Protein AF-A0A6N7AEM0-F1 (afdb_monomer_lite)

pLDDT: mean 88.76, std 17.43, range [37.72, 98.88]

Secondary structure (DSSP, 8-state):
-----------------PPPP-HHHHHHHHHHHHHHHHHHHHHHHHS-GGG-HHHHHHHHHHHHHHHTS---GGGHHHHHHHHHHHHHHHHHHHHHHTT--HHHHHHHHHHHHHHHHHHHHHHHHT-TT-

Foldseek 3Di:
DDDDDDDDPPPPPPVPPPPQAPLVVVCVQCVVLVVQLVVLLVVLVVDPLVPNVVSLVSLVVSLVSLVPDPHDPLLVQLSVLQSQLSVLSSQLSVCVNVVHDVVSSVVSNVRSVVSNVSSVVSSVVSCPPD

Sequence (130 aa):
MKKTLLLALAVLLLGACTPKCDVDAYKASVAPILTEWSDAFALATQTPRISLAPQVEALQDIKREAETLDIPQCAVESHSHLIASMDHSINAMMAFLANKPDAEVNASLQRAQRELNLYADAVEALYPDE

Structure (mmCIF, N/CA/C/O backbone):
data_AF-A0A6N7AEM0-F1
#
_entry.id   AF-A0A6N7AEM0-F1
#
loop_
_atom_site.group_PDB
_atom_site.id
_atom_site.type_symbol
_atom_site.label_atom_id
_atom_site.label_alt_id
_atom_site.label_comp_id
_atom_site.label_asym_id
_atom_site.label_entity_id
_atom_site.label_seq_id
_atom_site.pdbx_PDB_ins_code
_atom_site.Cartn_x
_atom_site.Cartn_y
_atom_site.Cartn_z
_atom_site.occupancy
_atom_site.B_iso_or_equiv
_atom_site.auth_seq_id
_atom_site.auth_comp_id
_atom_site.auth_asym_id
_atom_site.auth_atom_id
_atom_site.pdbx_PDB_model_num
ATOM 1 N N . MET A 1 1 ? 60.654 30.761 -28.195 1.00 37.72 1 MET A N 1
ATOM 2 C CA . MET A 1 1 ? 59.778 31.352 -29.233 1.00 37.72 1 MET A CA 1
ATOM 3 C C . MET A 1 1 ? 58.587 30.430 -29.454 1.00 37.72 1 MET A C 1
ATOM 5 O O . MET A 1 1 ? 58.774 29.226 -29.554 1.00 37.72 1 MET A O 1
ATOM 9 N N . LYS A 1 2 ? 57.384 31.011 -29.397 1.00 42.22 2 LYS A N 1
ATOM 10 C CA . LYS A 1 2 ? 56.057 30.379 -29.303 1.00 42.22 2 LYS A CA 1
ATOM 11 C C . LYS A 1 2 ? 55.785 29.322 -30.385 1.00 42.22 2 LYS A C 1
ATOM 13 O O . LYS A 1 2 ? 55.914 29.616 -31.567 1.00 42.22 2 LYS A O 1
ATOM 18 N N . LYS A 1 3 ? 55.291 28.153 -29.968 1.00 44.12 3 LYS A N 1
ATOM 19 C CA . LYS A 1 3 ? 54.467 27.262 -30.797 1.00 44.12 3 LYS A CA 1
ATOM 20 C C . LYS A 1 3 ? 53.105 27.118 -30.122 1.00 44.12 3 LYS A C 1
ATOM 22 O O . LYS A 1 3 ? 52.928 26.314 -29.218 1.00 44.12 3 LYS A O 1
ATOM 27 N N . THR A 1 4 ? 52.171 27.968 -30.521 1.00 54.34 4 THR A N 1
ATOM 28 C CA . THR A 1 4 ? 50.732 27.748 -30.354 1.00 54.34 4 THR A CA 1
ATOM 29 C C . THR A 1 4 ? 50.282 26.755 -31.413 1.00 54.34 4 THR A C 1
ATOM 31 O O . THR A 1 4 ? 50.450 27.074 -32.588 1.00 54.34 4 THR A O 1
ATOM 34 N N . LEU A 1 5 ? 49.675 25.625 -31.033 1.00 46.59 5 LEU A N 1
ATOM 35 C CA . LEU A 1 5 ? 48.591 25.048 -31.830 1.00 46.59 5 LEU A CA 1
ATOM 36 C C . LEU A 1 5 ? 47.764 23.996 -31.061 1.00 46.59 5 LEU A C 1
ATOM 38 O O . LEU A 1 5 ? 48.272 22.947 -30.688 1.00 46.59 5 LEU A O 1
ATOM 42 N N . LEU A 1 6 ? 46.478 24.337 -30.927 1.00 45.72 6 LEU A N 1
ATOM 43 C CA . LEU A 1 6 ? 45.267 23.507 -30.865 1.00 45.72 6 LEU A CA 1
ATOM 44 C C . LEU A 1 6 ? 44.995 22.609 -29.642 1.00 45.72 6 LEU A C 1
ATOM 46 O O . LEU A 1 6 ? 45.428 21.467 -29.537 1.00 45.72 6 LEU A O 1
ATOM 50 N N . LEU A 1 7 ? 44.109 23.157 -28.797 1.00 49.28 7 LEU A N 1
ATOM 51 C CA . LEU A 1 7 ? 43.003 22.468 -28.127 1.00 49.28 7 LEU A CA 1
ATOM 52 C C . LEU A 1 7 ? 42.452 21.301 -28.970 1.00 49.28 7 LEU A C 1
ATOM 54 O O . LEU A 1 7 ? 41.939 21.521 -30.066 1.00 49.28 7 LEU A O 1
ATOM 58 N N . ALA A 1 8 ? 42.432 20.105 -28.391 1.00 47.25 8 ALA A N 1
ATOM 59 C CA . ALA A 1 8 ? 41.465 19.066 -28.729 1.00 47.25 8 ALA A CA 1
ATOM 60 C C . ALA A 1 8 ? 40.729 18.696 -27.437 1.00 47.25 8 ALA A C 1
ATOM 62 O O . ALA A 1 8 ? 41.075 17.746 -26.740 1.00 47.25 8 ALA A O 1
ATOM 63 N N . LEU A 1 9 ? 39.740 19.521 -27.085 1.00 49.41 9 LEU A N 1
ATOM 64 C CA . LEU A 1 9 ? 38.733 19.184 -26.088 1.00 49.41 9 LEU A CA 1
ATOM 65 C C . LEU A 1 9 ? 37.806 18.151 -26.742 1.00 49.41 9 LEU A C 1
ATOM 67 O O . LEU A 1 9 ? 36.793 18.501 -27.342 1.00 49.41 9 LEU A O 1
ATOM 71 N N . ALA A 1 10 ? 38.198 16.878 -26.704 1.00 50.34 10 ALA A N 1
ATOM 72 C CA . ALA A 1 10 ? 37.306 15.781 -27.041 1.00 50.34 10 ALA A CA 1
ATOM 73 C C . ALA A 1 10 ? 36.275 15.671 -25.911 1.00 50.34 10 ALA A C 1
ATOM 75 O O . ALA A 1 10 ? 36.454 14.921 -24.953 1.00 50.34 10 ALA A O 1
ATOM 76 N N . VAL A 1 11 ? 35.215 16.479 -25.994 1.00 52.25 11 VAL A N 1
ATOM 77 C CA . VAL A 1 11 ? 33.987 16.241 -25.237 1.00 52.25 11 VAL A CA 1
ATOM 78 C C . VAL A 1 11 ? 33.415 14.948 -25.801 1.00 52.25 11 VAL A C 1
ATOM 80 O O . VAL A 1 11 ? 32.719 14.939 -26.814 1.00 52.25 11 VAL A O 1
ATOM 83 N N . LEU A 1 12 ? 33.794 13.834 -25.176 1.00 50.66 12 LEU A N 1
ATOM 84 C CA . LEU A 1 12 ? 33.091 12.570 -25.287 1.00 50.66 12 LEU A CA 1
ATOM 85 C C . LEU A 1 12 ? 31.672 12.831 -24.780 1.00 50.66 12 LEU A C 1
ATOM 87 O O . LEU A 1 12 ? 31.393 12.733 -23.588 1.00 50.66 12 LEU A O 1
ATOM 91 N N . LEU A 1 13 ? 30.782 13.185 -25.707 1.00 52.25 13 LEU A N 1
ATOM 92 C CA . LEU A 1 13 ? 29.354 12.938 -25.590 1.00 52.25 13 LEU A CA 1
ATOM 93 C C . LEU A 1 13 ? 29.186 11.416 -25.542 1.00 52.25 13 LEU A C 1
ATOM 95 O O . LEU A 1 13 ? 28.775 10.781 -26.511 1.00 52.25 13 LEU A O 1
ATOM 99 N N . LEU A 1 14 ? 29.547 10.816 -24.408 1.00 53.19 14 LEU A N 1
ATOM 100 C CA . LEU A 1 14 ? 28.938 9.578 -23.965 1.00 53.19 14 LEU A CA 1
ATOM 101 C C . LEU A 1 14 ? 27.487 9.961 -23.694 1.00 53.19 14 LEU A C 1
ATOM 103 O O . LEU A 1 14 ? 27.119 10.301 -22.573 1.00 53.19 14 LEU A O 1
ATOM 107 N N . GLY A 1 15 ? 26.682 9.994 -24.760 1.00 55.88 15 GLY A N 1
ATOM 108 C CA . GLY A 1 15 ? 25.253 9.806 -24.627 1.00 55.88 15 GLY A CA 1
ATOM 109 C C . GLY A 1 15 ? 25.120 8.505 -23.865 1.00 55.88 15 GLY A C 1
ATOM 110 O O . GLY A 1 15 ? 25.404 7.440 -24.414 1.00 55.88 15 GLY A O 1
ATOM 111 N N . ALA A 1 16 ? 24.849 8.613 -22.566 1.00 52.94 16 ALA A N 1
ATOM 112 C CA . ALA A 1 16 ? 24.563 7.467 -21.742 1.00 52.94 16 ALA A CA 1
ATOM 113 C C . ALA A 1 16 ? 23.384 6.786 -22.429 1.00 52.94 16 ALA A C 1
ATOM 115 O O . ALA A 1 16 ? 22.270 7.301 -22.418 1.00 52.94 16 ALA A O 1
ATOM 116 N N . CYS A 1 17 ? 23.653 5.674 -23.110 1.00 52.09 17 CYS A N 1
ATOM 117 C CA . CYS A 1 17 ? 22.617 4.720 -23.440 1.00 52.09 17 CYS A CA 1
ATOM 118 C C . CYS A 1 17 ? 22.175 4.180 -22.085 1.00 52.09 17 CYS A C 1
ATOM 120 O O . CYS A 1 17 ? 22.738 3.203 -21.593 1.00 52.09 17 CYS A O 1
ATOM 122 N N . THR A 1 18 ? 21.260 4.881 -21.418 1.00 59.72 18 THR A N 1
ATOM 123 C CA . THR A 1 18 ? 20.522 4.293 -20.313 1.00 59.72 18 THR A CA 1
ATOM 124 C C . THR A 1 18 ? 19.845 3.063 -20.907 1.00 59.72 18 THR A C 1
ATOM 126 O O . THR A 1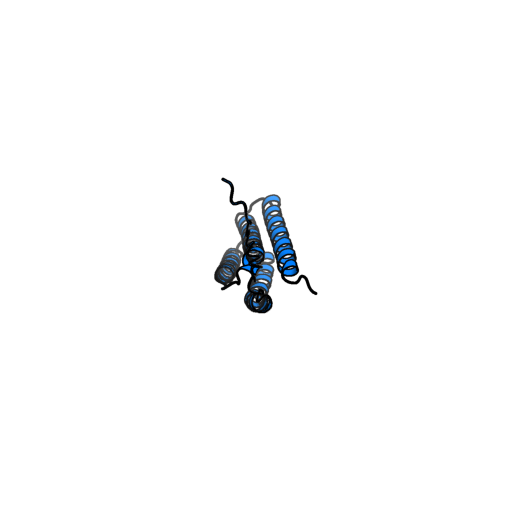 18 ? 19.149 3.199 -21.919 1.00 59.72 18 THR A O 1
ATOM 129 N N . PRO A 1 19 ? 20.107 1.852 -20.383 1.00 62.62 19 PRO A N 1
ATOM 130 C CA . PRO A 1 19 ? 19.397 0.672 -20.845 1.00 62.62 19 PRO A CA 1
ATOM 131 C C . PRO A 1 19 ? 17.899 0.974 -20.785 1.00 62.62 19 PRO A C 1
ATOM 133 O O . PRO A 1 19 ? 17.410 1.482 -19.773 1.00 62.62 19 PRO A O 1
ATOM 136 N N . LYS A 1 20 ? 17.202 0.749 -21.907 1.00 70.00 20 LYS A N 1
ATOM 137 C CA . LYS A 1 20 ? 15.755 0.956 -21.995 1.00 70.00 20 LYS A CA 1
ATOM 138 C C . LYS A 1 20 ? 15.126 0.158 -20.857 1.00 70.00 20 LYS A C 1
ATOM 140 O O . LYS A 1 20 ? 15.418 -1.026 -20.706 1.00 70.00 20 LYS A O 1
ATOM 145 N N . CYS A 1 21 ? 14.333 0.838 -20.038 1.00 77.62 21 CYS A N 1
ATOM 146 C CA . CYS A 1 21 ? 13.617 0.206 -18.947 1.00 77.62 21 CYS A CA 1
ATOM 147 C C . CYS A 1 21 ? 12.741 -0.917 -19.508 1.00 77.62 21 CYS A C 1
ATOM 149 O O . CYS A 1 21 ? 11.968 -0.670 -20.435 1.00 77.62 21 CYS A O 1
ATOM 151 N N . ASP A 1 22 ? 12.852 -2.127 -18.963 1.00 86.94 22 ASP A N 1
ATOM 152 C CA . ASP A 1 22 ? 11.873 -3.182 -19.228 1.00 86.94 22 ASP A CA 1
ATOM 153 C C . ASP A 1 22 ? 10.662 -2.968 -18.308 1.00 86.94 22 ASP A C 1
ATOM 155 O O . ASP A 1 22 ? 10.484 -3.629 -17.282 1.00 86.94 22 ASP A O 1
ATOM 159 N N . VAL A 1 23 ? 9.886 -1.928 -18.625 1.00 86.00 23 VAL A N 1
ATOM 160 C CA . VAL A 1 23 ? 8.728 -1.515 -17.820 1.00 86.00 23 VAL A CA 1
ATOM 161 C C . VAL A 1 23 ? 7.633 -2.580 -17.861 1.00 86.00 23 VAL A C 1
ATOM 163 O O . VAL A 1 23 ? 6.923 -2.782 -16.877 1.00 86.00 23 VAL A O 1
ATOM 166 N N . ASP A 1 24 ? 7.521 -3.299 -18.977 1.00 88.94 24 ASP A N 1
ATOM 167 C CA . ASP A 1 24 ? 6.528 -4.353 -19.147 1.00 88.94 24 ASP A CA 1
ATOM 168 C C . ASP A 1 24 ? 6.836 -5.545 -18.239 1.00 88.94 24 ASP A C 1
ATOM 170 O O . ASP A 1 24 ? 5.926 -6.045 -17.574 1.00 88.94 24 ASP A O 1
ATOM 174 N N . ALA A 1 25 ? 8.109 -5.944 -18.119 1.00 89.75 25 ALA A N 1
ATOM 175 C CA . ALA A 1 25 ? 8.516 -6.953 -17.144 1.00 89.75 25 ALA A CA 1
ATOM 176 C C . ALA A 1 25 ? 8.249 -6.504 -15.699 1.00 89.75 25 ALA A C 1
ATOM 178 O O . ALA A 1 25 ? 7.735 -7.292 -14.904 1.00 89.75 25 ALA A O 1
ATOM 179 N N . TYR A 1 26 ? 8.529 -5.238 -15.364 1.00 92.00 26 TYR A N 1
ATOM 180 C CA . TYR A 1 26 ? 8.220 -4.685 -14.041 1.00 92.00 26 TYR A CA 1
ATOM 181 C C . TYR A 1 26 ? 6.714 -4.708 -13.731 1.00 92.00 26 TYR A C 1
ATOM 183 O O . TYR A 1 26 ? 6.296 -5.141 -12.659 1.00 92.00 26 TYR A O 1
ATOM 191 N N . LYS A 1 27 ? 5.862 -4.294 -14.673 1.00 92.00 27 LYS A N 1
ATOM 192 C CA . LYS A 1 27 ? 4.404 -4.353 -14.482 1.00 92.00 27 LYS A CA 1
ATOM 193 C C . LYS A 1 27 ? 3.916 -5.785 -14.360 1.00 92.00 27 LYS A C 1
ATOM 195 O O . LYS A 1 27 ? 3.062 -6.056 -13.523 1.00 92.00 27 LYS A O 1
ATOM 200 N N . ALA A 1 28 ? 4.452 -6.693 -15.171 1.00 94.06 28 ALA A N 1
ATOM 201 C CA . ALA A 1 28 ? 4.095 -8.102 -15.111 1.00 94.06 28 ALA A CA 1
ATOM 202 C C . ALA A 1 28 ? 4.462 -8.733 -13.758 1.00 94.06 28 ALA A C 1
ATOM 204 O O . ALA A 1 28 ? 3.701 -9.568 -13.272 1.00 94.06 28 ALA A O 1
ATOM 205 N N . SER A 1 29 ? 5.574 -8.324 -13.133 1.00 94.81 29 SER A N 1
ATOM 206 C CA . SER A 1 29 ? 5.964 -8.821 -11.809 1.00 94.81 29 SER A CA 1
ATOM 207 C C . SER A 1 29 ? 5.146 -8.203 -10.670 1.00 94.81 29 SER A C 1
ATOM 209 O O . SER A 1 29 ? 4.782 -8.909 -9.734 1.00 94.81 29 SER A O 1
ATOM 211 N N . VAL A 1 30 ? 4.792 -6.918 -10.760 1.00 96.56 30 VAL A N 1
ATOM 212 C CA . VAL A 1 30 ? 4.045 -6.203 -9.708 1.00 96.56 30 VAL A CA 1
ATOM 213 C C . VAL A 1 30 ? 2.529 -6.435 -9.769 1.00 96.56 30 VAL A C 1
ATOM 215 O O . VAL A 1 30 ? 1.870 -6.465 -8.732 1.00 96.56 30 VAL A O 1
ATOM 218 N N . ALA A 1 31 ? 1.944 -6.615 -10.956 1.00 97.06 31 ALA A N 1
ATOM 219 C CA . ALA A 1 31 ? 0.499 -6.792 -11.138 1.00 97.06 31 ALA A CA 1
ATOM 220 C C . ALA A 1 31 ? -0.157 -7.894 -10.273 1.00 97.06 31 ALA A C 1
ATOM 222 O O . ALA A 1 31 ? -1.212 -7.617 -9.688 1.00 97.06 31 ALA A O 1
ATOM 223 N N . PRO A 1 32 ? 0.398 -9.120 -10.155 1.00 98.06 32 PRO A N 1
ATOM 224 C CA . PRO A 1 32 ? -0.189 -10.138 -9.283 1.00 98.06 32 PRO A CA 1
ATOM 225 C C . PRO A 1 32 ? -0.188 -9.698 -7.814 1.00 98.06 32 PRO A C 1
ATOM 227 O O . PRO A 1 32 ? -1.218 -9.815 -7.154 1.00 98.06 32 PRO A O 1
ATOM 230 N N . ILE A 1 33 ? 0.906 -9.091 -7.341 1.00 98.31 33 ILE A N 1
ATOM 231 C CA . ILE A 1 33 ? 1.024 -8.576 -5.970 1.00 98.31 33 ILE A CA 1
ATOM 232 C C . ILE A 1 33 ? -0.010 -7.480 -5.706 1.00 98.31 33 ILE A C 1
ATOM 234 O O . ILE A 1 33 ? -0.654 -7.483 -4.663 1.00 98.31 33 ILE A O 1
ATOM 238 N N . LEU A 1 34 ? -0.218 -6.553 -6.646 1.00 98.19 34 LEU A N 1
ATOM 239 C CA . LEU A 1 34 ? -1.232 -5.502 -6.499 1.00 98.19 34 LEU A CA 1
ATOM 240 C C . LEU A 1 34 ? -2.655 -6.058 -6.431 1.00 98.19 34 LEU A C 1
ATOM 242 O O . LEU A 1 34 ? -3.492 -5.512 -5.711 1.00 98.19 34 LEU A O 1
ATOM 246 N N . THR A 1 35 ? -2.925 -7.130 -7.175 1.00 98.56 35 THR A N 1
ATOM 247 C CA . THR A 1 35 ? -4.223 -7.813 -7.142 1.00 98.56 35 THR A CA 1
ATOM 248 C C . THR A 1 35 ? -4.449 -8.432 -5.766 1.00 98.56 35 THR A C 1
ATOM 250 O O . THR A 1 35 ? -5.449 -8.134 -5.115 1.00 98.56 35 THR A O 1
ATOM 253 N N . GLU A 1 36 ? -3.482 -9.213 -5.283 1.00 98.62 36 GLU A N 1
ATOM 254 C CA . GLU A 1 36 ? -3.552 -9.846 -3.965 1.00 98.62 36 GLU A CA 1
ATOM 255 C C . GLU A 1 36 ? -3.634 -8.813 -2.835 1.00 98.62 36 GLU A C 1
ATOM 257 O O . GLU A 1 36 ? -4.467 -8.923 -1.934 1.00 98.62 36 GLU A O 1
ATOM 262 N N . TRP A 1 37 ? -2.827 -7.755 -2.920 1.00 98.75 37 TRP A N 1
ATOM 263 C CA . TRP A 1 37 ? -2.857 -6.634 -1.992 1.00 98.75 37 TRP A CA 1
ATOM 264 C C . TRP A 1 37 ? -4.234 -5.972 -1.933 1.00 98.75 37 TRP A C 1
ATOM 266 O O . TRP A 1 37 ? -4.752 -5.726 -0.843 1.00 98.75 37 TRP A O 1
ATOM 276 N N . SER A 1 38 ? -4.835 -5.679 -3.090 1.00 98.62 38 SER A N 1
ATOM 277 C CA . SER A 1 38 ? -6.157 -5.054 -3.172 1.00 98.62 38 SER A CA 1
ATOM 278 C C . SER A 1 38 ? -7.223 -5.916 -2.494 1.00 98.62 38 SER A C 1
ATOM 280 O O . SER A 1 38 ? -8.010 -5.404 -1.693 1.00 98.62 38 SER A O 1
ATOM 282 N N . ASP A 1 39 ? -7.224 -7.221 -2.764 1.00 98.69 39 ASP A N 1
ATOM 283 C CA . ASP A 1 39 ? -8.176 -8.165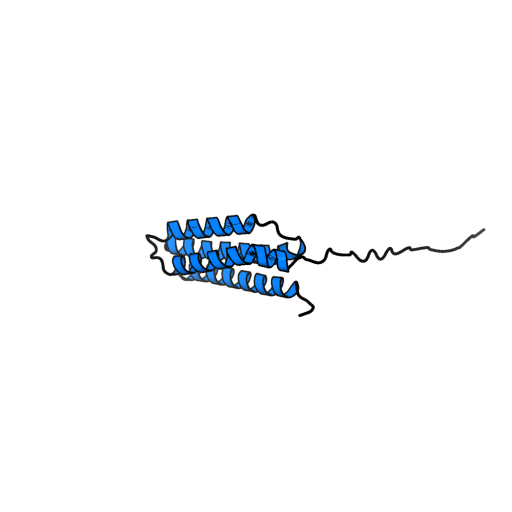 -2.175 1.00 98.69 39 ASP A CA 1
ATOM 284 C C . ASP A 1 39 ? -7.988 -8.284 -0.654 1.00 98.69 39 ASP A C 1
ATOM 286 O O . ASP A 1 39 ? -8.951 -8.166 0.115 1.00 98.69 39 ASP A O 1
ATOM 290 N N . ALA A 1 40 ? -6.741 -8.437 -0.198 1.00 98.75 40 ALA A N 1
ATOM 291 C CA . ALA A 1 40 ? -6.405 -8.503 1.222 1.00 98.75 40 ALA A CA 1
ATOM 292 C C . ALA A 1 40 ? -6.763 -7.200 1.958 1.00 98.75 40 ALA A C 1
ATOM 294 O O . ALA A 1 40 ? -7.314 -7.230 3.062 1.00 98.75 40 ALA A O 1
ATOM 295 N N . PHE A 1 41 ? -6.511 -6.041 1.346 1.00 98.62 41 PHE A N 1
ATOM 296 C CA . PHE A 1 41 ? -6.832 -4.744 1.937 1.00 98.62 41 PHE A CA 1
ATOM 297 C C . PHE A 1 41 ? -8.347 -4.507 2.003 1.00 98.62 41 PHE A C 1
ATOM 299 O O . PHE A 1 41 ? -8.864 -4.018 3.015 1.00 98.62 41 PHE A O 1
ATOM 306 N N . ALA A 1 42 ? -9.092 -4.914 0.973 1.00 98.50 42 ALA A N 1
ATOM 307 C CA . ALA A 1 42 ? -10.551 -4.881 0.987 1.00 98.50 42 ALA A CA 1
ATOM 308 C C . ALA A 1 42 ? -11.132 -5.757 2.110 1.00 98.50 42 ALA A C 1
ATOM 310 O O . ALA A 1 42 ? -12.079 -5.344 2.785 1.00 98.50 42 ALA A O 1
ATOM 311 N N . LEU A 1 43 ? -10.546 -6.931 2.360 1.00 98.31 43 LEU A N 1
ATOM 312 C CA . LEU A 1 43 ? -10.943 -7.790 3.473 1.00 98.31 43 LEU A CA 1
ATOM 313 C C . LEU A 1 43 ? -10.593 -7.162 4.831 1.00 98.31 43 LEU A C 1
ATOM 315 O O . LEU A 1 43 ? -11.437 -7.122 5.732 1.00 98.31 43 LEU A O 1
ATOM 319 N N . ALA A 1 44 ? -9.381 -6.622 4.979 1.00 98.06 44 ALA A N 1
ATOM 320 C CA . ALA A 1 44 ? -8.933 -5.962 6.204 1.00 98.06 44 ALA A CA 1
ATOM 321 C C . ALA A 1 44 ? -9.854 -4.793 6.594 1.00 98.06 44 ALA A C 1
ATOM 323 O O . ALA A 1 44 ? -10.292 -4.705 7.740 1.00 98.06 44 ALA A O 1
ATOM 324 N N . THR A 1 45 ? -10.225 -3.940 5.636 1.00 97.38 45 THR A N 1
ATOM 325 C CA . THR A 1 45 ? -11.099 -2.775 5.881 1.00 97.38 45 THR A CA 1
ATOM 326 C C . THR A 1 45 ? -12.535 -3.141 6.275 1.00 97.38 45 THR A C 1
ATOM 328 O O . THR A 1 45 ? -13.218 -2.336 6.907 1.00 97.38 45 THR A O 1
ATOM 331 N N . GLN A 1 46 ? -12.988 -4.358 5.964 1.00 97.75 46 GLN A N 1
ATOM 332 C CA . GLN A 1 46 ? -14.300 -4.886 6.362 1.00 97.75 46 GLN A CA 1
ATOM 333 C C . GLN A 1 46 ? -14.244 -5.734 7.643 1.00 97.75 46 GLN A C 1
ATOM 335 O O . GLN A 1 46 ? -15.281 -6.123 8.185 1.00 97.75 46 GLN A O 1
ATOM 340 N N . THR A 1 47 ? -13.044 -6.030 8.146 1.00 97.81 47 THR A N 1
ATOM 341 C CA . THR A 1 47 ? -12.850 -6.926 9.285 1.00 97.81 47 THR A CA 1
ATOM 342 C C . THR A 1 47 ? -13.019 -6.178 10.614 1.00 97.81 47 THR A C 1
ATOM 344 O O . THR A 1 47 ? -12.369 -5.155 10.844 1.00 97.81 47 THR A O 1
ATOM 347 N N . PRO A 1 48 ? -13.842 -6.683 11.556 1.00 97.31 48 PRO A N 1
ATOM 348 C CA . PRO A 1 48 ? -13.948 -6.099 12.888 1.00 97.31 48 PRO A CA 1
ATOM 349 C C . PRO A 1 48 ? -12.601 -6.092 13.614 1.00 97.31 48 PRO A C 1
ATOM 351 O O . PRO A 1 48 ? -11.840 -7.055 13.546 1.00 97.31 48 PRO A O 1
ATOM 354 N N . ARG A 1 49 ? -12.350 -5.046 14.407 1.00 96.38 49 ARG A N 1
ATOM 355 C CA . ARG A 1 49 ? -11.077 -4.823 15.118 1.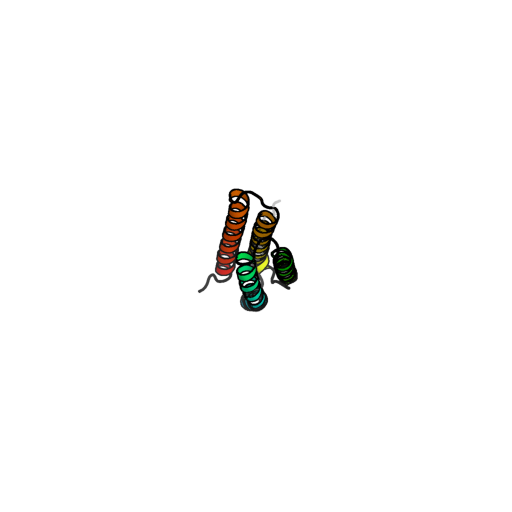00 96.38 49 ARG A CA 1
ATOM 356 C C . ARG A 1 49 ? -10.523 -6.060 15.835 1.00 96.38 49 ARG A C 1
ATOM 358 O O . ARG A 1 49 ? -9.328 -6.315 15.769 1.00 96.38 49 ARG A O 1
ATOM 365 N N . ILE A 1 50 ? -11.383 -6.829 16.506 1.00 96.94 50 ILE A N 1
ATOM 366 C CA . ILE A 1 50 ? -10.984 -8.009 17.293 1.00 96.94 50 ILE A CA 1
ATOM 367 C C . ILE A 1 50 ? -10.406 -9.151 16.442 1.00 96.94 50 ILE A C 1
ATOM 369 O O . ILE A 1 50 ? -9.688 -9.999 16.961 1.00 96.94 50 ILE A O 1
ATOM 373 N N . SER A 1 51 ? -10.693 -9.154 15.141 1.00 97.38 51 SER A N 1
ATOM 374 C CA . SER A 1 51 ? -10.256 -10.165 14.176 1.00 97.38 51 SER A CA 1
ATOM 375 C C . SER A 1 51 ? -9.305 -9.596 13.120 1.00 97.38 51 SER A C 1
ATOM 377 O O . SER A 1 51 ? -8.993 -10.288 12.157 1.00 97.38 51 SER A O 1
ATOM 379 N N . LEU A 1 52 ? -8.848 -8.348 13.278 1.00 97.88 52 LEU A N 1
ATOM 380 C CA . LEU A 1 52 ? -8.062 -7.650 12.260 1.00 97.88 52 LEU A CA 1
ATOM 381 C C . LEU A 1 52 ? -6.582 -8.060 12.244 1.00 97.88 52 LEU A C 1
ATOM 383 O O . LEU A 1 52 ? -5.946 -7.977 11.200 1.00 97.88 52 LEU A O 1
ATOM 387 N N . ALA A 1 53 ? -6.025 -8.520 13.369 1.00 98.25 53 ALA A N 1
ATOM 388 C CA . ALA A 1 53 ? -4.597 -8.839 13.465 1.00 98.25 53 ALA A CA 1
ATOM 389 C C . ALA A 1 53 ? -4.104 -9.852 12.401 1.00 98.25 53 ALA A C 1
ATOM 391 O O . ALA A 1 53 ? -3.106 -9.545 11.753 1.00 98.25 53 ALA A O 1
ATOM 392 N N . PRO A 1 54 ? -4.809 -10.969 12.117 1.00 98.12 54 PRO A N 1
ATOM 393 C CA . PRO A 1 54 ? -4.433 -11.866 11.019 1.00 98.12 54 PRO A CA 1
ATOM 394 C C . PRO A 1 54 ? -4.448 -11.207 9.631 1.00 98.12 54 PRO A C 1
ATOM 396 O O . PRO A 1 54 ? -3.647 -11.557 8.775 1.00 98.12 54 PRO A O 1
ATOM 399 N N . GLN A 1 55 ? -5.333 -10.233 9.393 1.00 98.38 55 GLN A N 1
ATOM 400 C CA . GLN A 1 55 ? -5.371 -9.519 8.110 1.00 98.38 55 GLN A CA 1
ATOM 401 C C . GLN A 1 55 ? -4.193 -8.549 7.976 1.00 98.38 55 GLN A C 1
ATOM 403 O O . GLN A 1 55 ? -3.656 -8.368 6.890 1.00 98.38 55 GLN A O 1
ATOM 408 N N . VAL A 1 56 ? -3.760 -7.938 9.085 1.00 98.56 56 VAL A N 1
ATOM 409 C CA . VAL A 1 56 ? -2.545 -7.108 9.109 1.00 98.56 56 VAL A CA 1
ATOM 410 C C . VAL A 1 56 ? -1.306 -7.947 8.809 1.00 98.56 56 VAL A C 1
ATOM 412 O O . VAL A 1 56 ? -0.447 -7.486 8.065 1.00 98.56 56 VAL A O 1
ATOM 415 N N . GLU A 1 57 ? -1.223 -9.164 9.347 1.00 98.69 57 GLU A N 1
ATOM 416 C CA . GLU A 1 57 ? -0.137 -10.104 9.043 1.00 98.69 57 GLU A CA 1
ATOM 417 C C . GLU A 1 57 ? -0.102 -10.456 7.549 1.00 98.69 57 GLU A C 1
ATOM 419 O O . GLU A 1 57 ? 0.942 -10.291 6.922 1.00 98.69 57 GLU A O 1
ATOM 424 N N . ALA A 1 58 ? -1.250 -10.797 6.953 1.00 98.69 58 ALA A N 1
ATOM 425 C CA . ALA A 1 58 ? -1.347 -11.067 5.516 1.00 98.69 58 ALA A CA 1
ATOM 426 C C . ALA A 1 58 ? -0.899 -9.867 4.658 1.00 98.69 58 ALA A C 1
ATOM 428 O O . ALA A 1 58 ? -0.132 -10.024 3.711 1.00 98.69 58 ALA A O 1
ATOM 429 N N . LEU A 1 59 ? -1.303 -8.643 5.018 1.00 98.88 59 LEU A N 1
ATOM 430 C CA . LEU A 1 59 ? -0.820 -7.433 4.341 1.00 98.88 59 LEU A CA 1
ATOM 431 C C . LEU A 1 59 ? 0.704 -7.273 4.479 1.00 98.88 59 LEU A C 1
ATOM 433 O O . LEU A 1 59 ? 1.383 -6.912 3.520 1.00 98.88 59 LEU A O 1
ATOM 437 N N . GLN A 1 60 ? 1.265 -7.545 5.658 1.00 98.81 60 GLN A N 1
ATOM 438 C CA . GLN A 1 60 ? 2.713 -7.482 5.876 1.00 98.81 60 GLN A CA 1
ATOM 439 C C . GLN A 1 60 ? 3.475 -8.532 5.058 1.00 98.81 60 GLN A C 1
ATOM 441 O O . GLN A 1 60 ? 4.572 -8.230 4.589 1.00 98.81 60 GLN A O 1
ATOM 446 N N . ASP A 1 61 ? 2.916 -9.730 4.872 1.00 98.88 61 ASP A N 1
ATOM 447 C CA . ASP A 1 61 ? 3.475 -10.761 3.992 1.00 98.88 61 ASP A CA 1
ATOM 448 C C . ASP A 1 61 ? 3.534 -10.288 2.537 1.00 98.88 61 ASP A C 1
ATOM 450 O O . ASP A 1 61 ? 4.616 -10.269 1.951 1.00 98.88 61 ASP A O 1
ATOM 454 N N . ILE A 1 62 ? 2.413 -9.804 1.993 1.00 98.88 62 ILE A N 1
ATOM 455 C CA . ILE A 1 62 ? 2.328 -9.316 0.605 1.00 98.88 62 ILE A CA 1
ATOM 456 C C . ILE A 1 62 ? 3.281 -8.132 0.381 1.00 98.88 62 ILE A C 1
ATOM 458 O O . ILE A 1 62 ? 3.955 -8.042 -0.645 1.00 98.88 62 ILE A O 1
ATOM 462 N N . LYS A 1 63 ? 3.388 -7.223 1.359 1.00 98.81 63 LYS A N 1
ATOM 463 C CA . LYS A 1 63 ? 4.353 -6.116 1.306 1.00 98.81 63 LYS A CA 1
ATOM 464 C C . LYS A 1 63 ? 5.795 -6.627 1.237 1.00 98.81 63 LYS A C 1
ATOM 466 O O . LYS A 1 63 ? 6.568 -6.132 0.424 1.00 98.81 63 LYS A O 1
ATOM 471 N N . ARG A 1 64 ? 6.166 -7.609 2.066 1.00 98.81 64 ARG A N 1
ATOM 472 C CA . ARG A 1 64 ? 7.512 -8.204 2.026 1.00 98.81 64 ARG A CA 1
ATOM 473 C C . ARG A 1 64 ? 7.794 -8.872 0.687 1.00 98.81 64 ARG A C 1
ATOM 475 O O . ARG A 1 64 ? 8.903 -8.749 0.186 1.00 98.81 64 ARG A O 1
ATOM 482 N N . GLU A 1 65 ? 6.810 -9.549 0.102 1.00 98.56 65 GLU A N 1
ATOM 483 C CA . GLU A 1 65 ? 6.954 -10.114 -1.240 1.00 98.56 65 GLU A CA 1
ATOM 484 C C . GLU A 1 65 ? 7.246 -9.014 -2.267 1.00 98.56 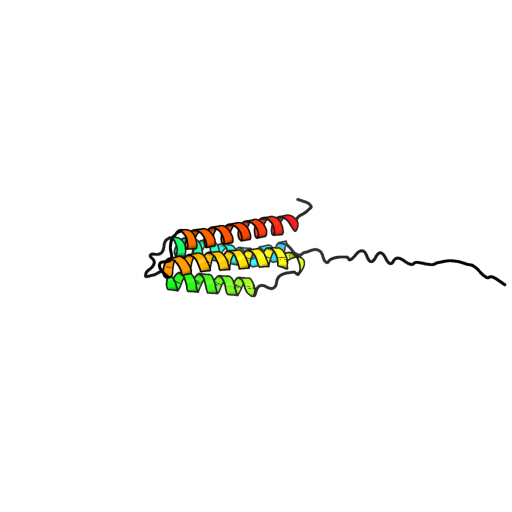65 GLU A C 1
ATOM 486 O O . GLU A 1 65 ? 8.227 -9.117 -3.008 1.00 98.56 65 GLU A O 1
ATOM 491 N N . ALA A 1 66 ? 6.482 -7.916 -2.227 1.00 98.50 66 ALA A N 1
ATOM 492 C CA . ALA A 1 66 ? 6.704 -6.750 -3.076 1.00 98.50 66 ALA A CA 1
ATOM 493 C C . ALA A 1 66 ? 8.135 -6.205 -2.942 1.00 98.50 66 ALA A C 1
ATOM 495 O O . ALA A 1 66 ? 8.809 -6.035 -3.953 1.00 98.50 66 ALA A O 1
ATOM 496 N N . GLU A 1 67 ? 8.625 -6.014 -1.711 1.00 98.38 67 GLU A N 1
ATOM 497 C CA . GLU A 1 67 ? 9.982 -5.516 -1.421 1.00 98.38 67 GLU A CA 1
ATOM 498 C C . GLU A 1 67 ? 11.100 -6.411 -1.981 1.00 98.38 67 GLU A C 1
ATOM 500 O O . GLU A 1 67 ? 12.222 -5.943 -2.181 1.00 98.38 67 GLU A O 1
ATOM 505 N N . THR A 1 68 ? 10.820 -7.697 -2.203 1.00 97.88 68 THR A N 1
ATOM 506 C CA . THR A 1 68 ? 11.802 -8.676 -2.695 1.00 97.88 68 THR A CA 1
ATOM 507 C C . THR A 1 68 ? 11.785 -8.867 -4.207 1.00 97.88 68 THR A C 1
ATOM 509 O O . THR A 1 68 ? 12.586 -9.653 -4.720 1.00 97.88 68 THR A O 1
ATOM 512 N N . LEU A 1 69 ? 10.905 -8.166 -4.928 1.00 96.88 69 LEU A N 1
ATOM 513 C CA . LEU A 1 69 ? 10.882 -8.223 -6.383 1.00 96.88 69 LEU A CA 1
ATOM 514 C C . LEU A 1 69 ? 12.221 -7.764 -6.970 1.00 96.88 69 LEU A C 1
ATOM 516 O O . LEU A 1 69 ? 12.786 -6.741 -6.579 1.00 96.88 69 LEU A O 1
ATOM 520 N N . ASP A 1 70 ? 12.701 -8.503 -7.968 1.00 93.69 70 ASP A N 1
ATOM 521 C CA . ASP A 1 70 ? 13.792 -8.033 -8.815 1.00 93.69 70 ASP A CA 1
ATOM 522 C C . ASP A 1 70 ? 13.240 -6.952 -9.751 1.00 93.69 70 ASP A C 1
ATOM 524 O O . ASP A 1 70 ? 12.472 -7.236 -10.676 1.00 93.69 70 ASP A O 1
ATOM 528 N N . ILE A 1 71 ? 13.562 -5.695 -9.449 1.00 93.75 71 ILE A N 1
ATOM 529 C CA . ILE A 1 71 ? 13.063 -4.532 -10.182 1.00 93.75 71 ILE A CA 1
ATOM 530 C C . ILE A 1 71 ? 14.181 -3.903 -11.015 1.00 93.75 71 ILE A C 1
ATOM 532 O O . ILE A 1 71 ? 15.317 -3.762 -10.549 1.00 93.75 71 ILE A O 1
ATOM 536 N N . PRO A 1 72 ? 13.886 -3.450 -12.244 1.00 91.81 72 PRO A N 1
ATOM 537 C CA . PRO A 1 72 ? 14.875 -2.737 -13.031 1.00 91.81 72 PRO A CA 1
ATOM 538 C C . PRO A 1 72 ? 15.169 -1.373 -12.389 1.00 91.81 72 PRO A C 1
ATOM 540 O O . PRO A 1 72 ? 14.287 -0.733 -11.818 1.00 91.81 72 PRO A O 1
ATOM 543 N N . GLN A 1 73 ? 16.405 -0.882 -12.524 1.00 90.38 73 GLN A N 1
ATOM 544 C CA . GLN A 1 73 ? 16.859 0.358 -11.871 1.00 90.38 73 GLN A CA 1
ATOM 545 C C . GLN A 1 73 ? 15.960 1.576 -12.163 1.00 90.38 73 GLN A C 1
ATOM 547 O O . GLN A 1 73 ? 15.770 2.434 -11.307 1.00 90.38 73 GLN A O 1
ATOM 552 N N . CYS A 1 74 ? 15.395 1.645 -13.365 1.00 90.75 74 CYS A N 1
ATOM 553 C CA . CYS A 1 74 ? 14.443 2.679 -13.773 1.00 90.75 74 CYS A CA 1
ATOM 554 C C . CYS A 1 74 ? 13.138 2.680 -12.961 1.00 90.75 74 CYS A C 1
ATOM 556 O O . CYS A 1 74 ? 12.547 3.736 -12.785 1.00 90.75 74 CYS A O 1
ATOM 558 N N . ALA A 1 75 ? 12.690 1.528 -12.459 1.00 94.12 75 ALA A N 1
ATOM 559 C CA . ALA A 1 75 ? 11.432 1.400 -11.732 1.00 94.12 75 ALA A CA 1
ATOM 560 C C . ALA A 1 75 ? 11.578 1.641 -10.221 1.00 94.12 75 ALA A C 1
ATOM 562 O O . ALA A 1 75 ? 10.563 1.691 -9.529 1.00 94.12 75 ALA A O 1
ATOM 563 N N . VAL A 1 76 ? 12.805 1.818 -9.711 1.00 95.19 76 VAL A N 1
ATOM 564 C CA . VAL A 1 76 ? 13.105 1.957 -8.272 1.00 95.19 76 VAL A CA 1
ATOM 565 C C . VAL A 1 76 ? 12.270 3.048 -7.606 1.00 95.19 76 VAL A C 1
ATOM 567 O O . VAL A 1 76 ? 11.726 2.817 -6.530 1.00 95.19 76 VAL A O 1
ATOM 570 N N . GLU A 1 77 ? 12.134 4.213 -8.242 1.00 95.75 77 GLU A N 1
ATOM 571 C CA . GLU A 1 77 ? 11.334 5.320 -7.708 1.00 95.75 77 GLU A CA 1
ATOM 572 C C . GLU A 1 77 ? 9.860 4.926 -7.576 1.00 95.75 77 GLU A C 1
ATOM 574 O O . GLU A 1 77 ? 9.314 4.957 -6.472 1.00 95.75 77 GLU A O 1
ATOM 579 N N . SER A 1 78 ? 9.242 4.454 -8.664 1.00 96.31 78 SER A N 1
ATOM 580 C CA . SER A 1 78 ? 7.850 3.994 -8.627 1.00 96.31 78 SER A CA 1
ATOM 581 C C . SER A 1 78 ? 7.651 2.904 -7.569 1.00 96.31 78 SER A C 1
ATOM 583 O O . SER A 1 78 ? 6.755 2.994 -6.732 1.00 96.31 78 SER A O 1
ATOM 585 N N . HIS A 1 79 ?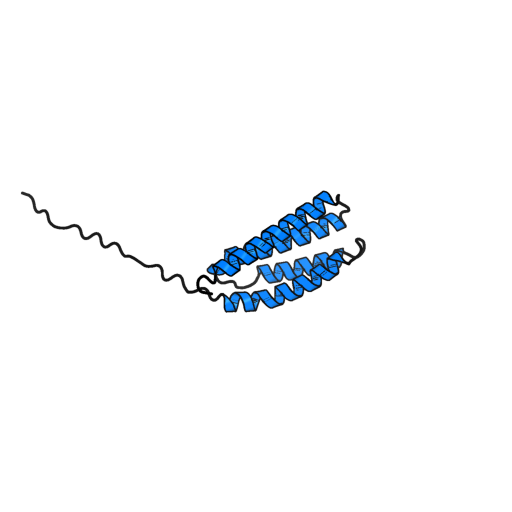 8.538 1.911 -7.525 1.00 97.88 79 HIS A N 1
ATOM 586 C CA . HIS A 1 79 ? 8.433 0.806 -6.588 1.00 97.88 79 HIS A CA 1
ATOM 587 C C . HIS A 1 79 ? 8.547 1.284 -5.136 1.00 97.88 79 HIS A C 1
ATOM 589 O O . HIS A 1 79 ? 7.788 0.839 -4.280 1.00 97.88 79 HIS A O 1
ATOM 595 N N . SER A 1 80 ? 9.417 2.259 -4.857 1.00 98.44 80 SER A N 1
ATOM 596 C CA . SER A 1 80 ? 9.529 2.852 -3.522 1.00 98.44 80 SER A CA 1
ATOM 597 C C . SER A 1 80 ? 8.225 3.509 -3.051 1.00 98.44 80 SER A C 1
ATOM 599 O O . SER A 1 80 ? 7.834 3.323 -1.897 1.00 98.44 80 SER A O 1
ATOM 601 N N . HIS A 1 81 ? 7.509 4.195 -3.948 1.00 98.69 81 HIS A N 1
ATOM 602 C CA . HIS A 1 81 ? 6.204 4.789 -3.652 1.00 98.69 81 HIS A CA 1
ATOM 603 C C . HIS A 1 81 ? 5.128 3.726 -3.414 1.00 98.69 81 HIS A C 1
ATOM 605 O O . HIS A 1 81 ? 4.319 3.855 -2.494 1.00 98.69 81 HIS A O 1
ATOM 611 N N . LEU A 1 82 ? 5.152 2.624 -4.168 1.00 98.75 82 LEU A N 1
ATOM 612 C CA . LEU A 1 82 ? 4.259 1.494 -3.911 1.00 98.75 82 LEU A CA 1
ATOM 613 C C . LEU A 1 82 ? 4.475 0.923 -2.500 1.00 98.75 82 LEU A C 1
ATOM 615 O O . LEU A 1 82 ? 3.521 0.818 -1.725 1.00 98.75 82 LEU A O 1
ATOM 619 N N . ILE A 1 83 ? 5.724 0.626 -2.130 1.00 98.88 83 ILE A N 1
ATOM 620 C CA . ILE A 1 83 ? 6.057 0.101 -0.798 1.00 98.88 83 ILE A CA 1
ATOM 621 C C . ILE A 1 83 ? 5.641 1.080 0.310 1.00 98.88 83 ILE A C 1
ATOM 623 O O . ILE A 1 83 ? 5.058 0.667 1.317 1.00 98.88 83 ILE A O 1
ATOM 627 N N . ALA A 1 84 ? 5.869 2.382 0.118 1.00 98.88 84 ALA A N 1
ATOM 628 C CA . ALA A 1 84 ? 5.456 3.410 1.071 1.00 98.88 84 ALA A CA 1
ATOM 629 C C . ALA A 1 84 ? 3.923 3.488 1.221 1.00 98.88 84 ALA A C 1
ATOM 631 O O . ALA A 1 84 ? 3.408 3.640 2.336 1.00 98.88 84 ALA A O 1
ATOM 632 N N . SER A 1 85 ? 3.177 3.326 0.124 1.00 98.88 85 SER A N 1
ATOM 633 C CA . SER A 1 85 ? 1.714 3.241 0.155 1.00 98.88 85 SER A CA 1
ATOM 634 C C . SER A 1 85 ? 1.230 2.041 0.972 1.00 98.88 85 SER A C 1
ATOM 636 O O . SER A 1 85 ? 0.354 2.182 1.839 1.00 98.88 85 SER A O 1
ATOM 638 N N . MET A 1 86 ? 1.845 0.875 0.757 1.00 98.88 86 MET A N 1
ATOM 639 C CA . MET A 1 86 ? 1.542 -0.349 1.500 1.00 98.88 86 MET A CA 1
ATOM 640 C C . MET A 1 86 ? 1.829 -0.176 2.997 1.00 98.88 86 MET A C 1
ATOM 642 O O . MET A 1 86 ? 0.978 -0.480 3.838 1.00 98.88 86 MET A O 1
ATOM 646 N N . ASP A 1 87 ? 2.972 0.416 3.349 1.00 98.88 87 ASP A N 1
ATOM 647 C CA . ASP A 1 87 ? 3.326 0.702 4.742 1.00 98.88 87 ASP A CA 1
ATOM 648 C C . ASP A 1 87 ? 2.329 1.642 5.416 1.00 98.88 87 ASP A C 1
ATOM 650 O O . ASP A 1 87 ? 1.893 1.410 6.547 1.00 98.88 87 ASP A O 1
ATOM 654 N N . HIS A 1 88 ? 1.936 2.725 4.753 1.00 98.88 88 HIS A N 1
ATOM 655 C CA . HIS A 1 88 ? 0.967 3.659 5.319 1.00 98.88 88 HIS A CA 1
ATOM 656 C C . HIS A 1 88 ? -0.431 3.048 5.467 1.00 98.88 88 HIS A C 1
ATOM 658 O O . HIS A 1 88 ? -1.124 3.347 6.444 1.00 98.88 88 HIS A O 1
ATOM 664 N N . SER A 1 89 ? -0.811 2.142 4.571 1.00 98.88 89 SER A N 1
ATOM 665 C CA . SER A 1 89 ? -2.050 1.370 4.671 1.00 98.88 89 SER A CA 1
ATOM 666 C C . SER A 1 89 ? -2.030 0.423 5.875 1.00 98.88 89 SER A C 1
ATOM 668 O O . SER A 1 89 ? -2.958 0.435 6.688 1.00 98.88 89 SER A O 1
ATOM 670 N N . ILE A 1 90 ? -0.937 -0.325 6.069 1.00 98.88 90 ILE A N 1
ATOM 671 C CA . ILE A 1 90 ? -0.731 -1.185 7.248 1.00 98.88 90 ILE A CA 1
ATOM 672 C C . ILE A 1 90 ? -0.736 -0.349 8.533 1.00 98.88 90 ILE A C 1
ATOM 674 O O . ILE A 1 90 ? -1.395 -0.712 9.507 1.00 98.88 90 ILE A O 1
ATOM 678 N N . ASN A 1 91 ? -0.081 0.814 8.536 1.00 98.75 91 ASN A N 1
ATOM 679 C CA . ASN A 1 91 ? -0.091 1.735 9.675 1.00 98.75 91 ASN A CA 1
ATOM 680 C C . ASN A 1 91 ? -1.501 2.223 10.032 1.00 98.75 91 ASN A C 1
ATOM 682 O O . ASN A 1 91 ? -1.811 2.368 11.215 1.00 98.75 91 ASN A O 1
ATOM 686 N N . ALA A 1 92 ? -2.371 2.457 9.045 1.00 98.62 92 ALA A N 1
ATOM 687 C CA . ALA A 1 92 ? -3.772 2.784 9.305 1.00 98.62 92 ALA A CA 1
ATOM 688 C C . ALA A 1 92 ? -4.505 1.620 9.992 1.00 98.62 92 ALA A C 1
ATOM 690 O O . ALA A 1 92 ? -5.202 1.837 10.986 1.00 98.62 92 ALA A O 1
ATOM 691 N N . MET A 1 93 ? -4.297 0.386 9.519 1.00 98.50 93 MET A N 1
ATOM 692 C CA . MET A 1 93 ? -4.898 -0.810 10.121 1.00 98.50 93 MET A CA 1
ATOM 693 C C . MET A 1 93 ? -4.386 -1.049 11.547 1.00 98.50 93 MET A C 1
ATOM 695 O O . MET A 1 93 ? -5.179 -1.314 12.451 1.00 98.50 93 MET A O 1
ATOM 699 N N . MET A 1 94 ? -3.084 -0.874 11.789 1.00 98.38 94 MET A N 1
ATOM 700 C CA . MET A 1 94 ? -2.493 -0.966 13.129 1.00 98.38 94 MET A CA 1
ATOM 701 C C . MET A 1 94 ? -3.014 0.126 14.071 1.00 98.38 94 MET A C 1
ATOM 703 O O . MET A 1 94 ? -3.305 -0.156 15.233 1.00 98.38 94 MET A O 1
ATOM 707 N N . ALA A 1 95 ? -3.182 1.362 13.590 1.00 98.31 95 ALA A N 1
ATOM 708 C CA . ALA A 1 95 ? -3.768 2.445 14.379 1.00 98.31 95 ALA A CA 1
ATOM 709 C C . ALA A 1 95 ? -5.221 2.130 14.772 1.00 98.31 95 ALA A C 1
ATOM 711 O O . ALA A 1 95 ? -5.599 2.290 15.936 1.00 98.31 95 ALA A O 1
ATOM 712 N N . PHE A 1 96 ? -6.018 1.609 13.835 1.00 97.94 96 PHE A N 1
ATOM 713 C CA . PHE A 1 96 ? -7.381 1.168 14.118 1.00 97.94 96 PHE A CA 1
ATOM 714 C C . PHE A 1 96 ? -7.415 -0.010 15.105 1.00 97.94 96 PHE A C 1
ATOM 716 O O . PHE A 1 96 ? -8.219 0.003 16.042 1.00 97.94 96 PHE A O 1
ATOM 723 N N . LEU A 1 97 ? -6.516 -0.992 14.951 1.00 96.62 97 LEU A N 1
ATOM 724 C CA . LEU A 1 97 ? -6.347 -2.118 15.876 1.00 96.62 97 LEU A CA 1
ATOM 725 C C . LEU A 1 97 ? -6.025 -1.640 17.299 1.00 96.62 97 LEU A C 1
ATOM 727 O O . LEU A 1 97 ? -6.621 -2.114 18.264 1.00 96.62 97 LEU A O 1
ATOM 731 N N . ALA A 1 98 ? -5.149 -0.643 17.421 1.00 97.81 98 ALA A N 1
ATOM 732 C CA . ALA A 1 98 ? -4.753 -0.028 18.685 1.00 97.81 98 ALA A CA 1
ATOM 733 C C . ALA A 1 98 ? -5.787 0.964 19.260 1.00 97.81 98 ALA A C 1
ATOM 735 O O . ALA A 1 98 ? -5.490 1.644 20.244 1.00 97.81 98 ALA A O 1
ATOM 736 N N . ASN A 1 99 ? -6.986 1.060 18.668 1.00 97.62 99 ASN A N 1
ATOM 737 C CA . ASN A 1 99 ? -8.046 1.992 19.068 1.00 97.62 99 ASN A CA 1
ATOM 738 C C . ASN A 1 99 ? -7.563 3.455 19.139 1.00 97.62 99 ASN A C 1
ATOM 740 O O . ASN A 1 99 ? -7.909 4.194 20.065 1.00 97.62 99 ASN A O 1
ATOM 744 N N . LYS A 1 100 ? -6.724 3.863 18.180 1.00 98.38 100 LYS A N 1
ATOM 745 C CA . LYS A 1 100 ? -6.317 5.262 18.009 1.00 98.38 100 LYS A CA 1
ATOM 746 C C . LYS A 1 100 ? -7.482 6.108 17.476 1.00 98.38 100 LYS A C 1
ATOM 748 O O . LYS A 1 100 ? -8.401 5.551 16.877 1.00 98.38 100 LYS A O 1
ATOM 753 N N . PRO A 1 101 ? -7.454 7.440 17.673 1.00 98.38 101 PRO A N 1
ATOM 754 C CA . PRO A 1 101 ? -8.447 8.339 17.095 1.00 98.38 101 PRO A CA 1
ATOM 755 C C . PRO A 1 101 ? -8.531 8.209 15.571 1.00 98.38 101 PRO A C 1
ATOM 757 O O . PRO A 1 101 ? -7.504 8.091 14.899 1.00 98.38 101 PRO A O 1
ATOM 760 N N . ASP A 1 102 ? -9.734 8.354 15.016 1.00 97.88 102 ASP A N 1
ATOM 761 C CA . ASP A 1 102 ? -9.973 8.282 13.567 1.00 97.88 102 ASP A CA 1
ATOM 762 C C . ASP A 1 102 ? -9.113 9.274 12.775 1.00 97.88 102 ASP A C 1
ATOM 764 O O . ASP A 1 102 ? -8.712 8.994 11.650 1.00 97.88 102 ASP A O 1
ATOM 768 N N . ALA A 1 103 ? -8.767 10.422 13.366 1.00 98.44 103 ALA A N 1
ATOM 769 C CA . ALA A 1 103 ? -7.859 11.389 12.755 1.00 98.44 103 ALA A CA 1
ATOM 770 C C . ALA A 1 103 ? -6.469 10.792 12.449 1.00 98.44 103 ALA A C 1
ATOM 772 O O . ALA A 1 103 ? -5.898 11.090 11.401 1.00 98.44 103 ALA A O 1
ATOM 773 N N . GLU A 1 104 ? -5.935 9.929 13.320 1.00 98.19 104 GLU A N 1
ATOM 774 C CA . GLU A 1 104 ? -4.648 9.256 13.098 1.00 98.19 104 GLU A CA 1
ATOM 775 C C . GLU A 1 104 ? -4.761 8.170 12.021 1.00 98.19 104 GLU A C 1
ATOM 777 O O . GLU A 1 104 ? -3.897 8.083 11.144 1.00 98.19 104 GLU A O 1
ATOM 782 N N . VAL A 1 105 ? -5.850 7.390 12.044 1.00 98.25 105 VAL A N 1
ATOM 783 C CA . VAL A 1 105 ? -6.156 6.378 11.017 1.00 98.25 105 VAL A CA 1
ATOM 784 C C . VAL A 1 105 ? -6.262 7.044 9.643 1.00 98.25 105 VAL A C 1
ATOM 786 O O . VAL A 1 105 ? -5.560 6.663 8.704 1.00 98.25 105 VAL A O 1
ATOM 789 N N . ASN A 1 106 ? -7.061 8.107 9.546 1.00 98.38 106 ASN A N 1
ATOM 790 C CA . ASN A 1 106 ? -7.279 8.863 8.317 1.00 98.38 106 ASN A CA 1
ATOM 791 C C . ASN A 1 106 ? -6.000 9.535 7.815 1.00 98.38 106 ASN A C 1
ATOM 793 O O . ASN A 1 106 ? -5.753 9.545 6.613 1.00 98.38 106 ASN A O 1
ATOM 797 N N . ALA A 1 107 ? -5.152 10.060 8.704 1.00 98.50 107 ALA A N 1
ATOM 798 C CA . ALA A 1 107 ? -3.870 10.631 8.300 1.00 98.50 107 ALA A CA 1
ATOM 799 C C . ALA A 1 107 ? -2.948 9.584 7.649 1.00 98.50 107 ALA A C 1
ATOM 801 O O . ALA A 1 107 ? -2.240 9.902 6.691 1.00 98.50 107 ALA A O 1
ATOM 802 N N . SER A 1 108 ? -2.957 8.342 8.144 1.00 98.44 108 SER A N 1
ATOM 803 C CA . SER A 1 108 ? -2.212 7.233 7.534 1.00 98.44 108 SER A CA 1
ATOM 804 C C . SER A 1 108 ? -2.803 6.823 6.187 1.00 98.44 108 SER A C 1
ATOM 806 O O . SER A 1 108 ? -2.048 6.715 5.226 1.00 98.44 108 SER A O 1
ATOM 808 N N . LEU A 1 109 ? -4.129 6.718 6.063 1.00 98.50 109 LEU A N 1
ATOM 809 C CA . LEU A 1 109 ? -4.780 6.450 4.771 1.00 98.50 109 LEU A CA 1
ATOM 810 C C . LEU A 1 109 ? -4.509 7.555 3.740 1.00 98.50 109 LEU A C 1
ATOM 812 O O . LEU A 1 109 ? -4.231 7.273 2.580 1.00 98.50 109 LEU A O 1
ATOM 816 N N . GLN A 1 110 ? -4.511 8.823 4.156 1.00 98.69 110 GLN A N 1
ATOM 817 C CA . GLN A 1 110 ? -4.166 9.939 3.273 1.00 98.69 110 GLN A CA 1
ATOM 818 C C . GLN A 1 110 ? -2.707 9.887 2.810 1.00 98.69 110 GLN A C 1
ATOM 820 O O . GLN A 1 110 ? -2.422 10.253 1.673 1.00 98.69 110 GLN A O 1
ATOM 825 N N . ARG A 1 111 ? -1.775 9.468 3.676 1.00 98.75 111 ARG A N 1
ATOM 826 C CA . ARG A 1 111 ? -0.384 9.219 3.270 1.00 98.75 111 ARG A CA 1
ATOM 827 C C . ARG A 1 111 ? -0.310 8.072 2.266 1.00 98.75 111 ARG A C 1
ATOM 829 O O . ARG A 1 111 ? 0.300 8.254 1.223 1.00 98.75 111 ARG A O 1
ATOM 836 N N . ALA A 1 112 ? -0.996 6.961 2.534 1.00 98.69 112 ALA A N 1
ATOM 837 C CA . ALA A 1 112 ? -1.047 5.822 1.622 1.00 98.69 112 ALA A CA 1
ATOM 838 C C . ALA A 1 112 ? -1.557 6.215 0.231 1.00 98.69 112 ALA A C 1
ATOM 840 O O . ALA A 1 112 ? -0.938 5.868 -0.770 1.00 98.69 112 ALA A O 1
ATOM 841 N N . GLN A 1 113 ? -2.634 7.004 0.171 1.00 98.62 113 GLN A N 1
ATOM 842 C CA . GLN A 1 113 ? -3.184 7.490 -1.093 1.00 98.62 113 GLN A CA 1
ATOM 843 C C . GLN A 1 113 ? -2.215 8.414 -1.836 1.00 98.62 113 GLN A C 1
ATOM 845 O O . GLN A 1 113 ? -2.124 8.344 -3.057 1.00 98.62 113 GLN A O 1
ATOM 850 N N . ARG A 1 114 ? -1.492 9.288 -1.126 1.00 98.81 114 ARG A N 1
ATOM 851 C CA . ARG A 1 114 ? -0.492 10.155 -1.765 1.00 98.81 114 ARG A CA 1
ATOM 852 C C . ARG A 1 114 ? 0.634 9.346 -2.391 1.00 98.81 114 ARG A C 1
ATOM 854 O O . ARG A 1 114 ? 0.966 9.598 -3.539 1.00 98.81 114 ARG A O 1
ATOM 861 N N . GLU A 1 115 ? 1.170 8.373 -1.664 1.00 98.75 115 GLU A N 1
ATOM 862 C CA . GLU A 1 115 ? 2.209 7.488 -2.194 1.00 98.75 115 GLU A CA 1
ATOM 863 C C . GLU A 1 115 ? 1.689 6.642 -3.362 1.00 98.75 115 GLU A C 1
ATOM 865 O O . GLU A 1 115 ? 2.391 6.464 -4.348 1.00 98.75 115 GLU A O 1
ATOM 870 N N . LEU A 1 116 ? 0.428 6.198 -3.321 1.00 98.50 116 LEU A N 1
ATOM 871 C CA . LEU A 1 116 ? -0.174 5.483 -4.448 1.00 98.50 116 LEU A CA 1
ATOM 872 C C . LEU A 1 116 ? -0.296 6.366 -5.700 1.00 98.50 116 LEU A C 1
ATOM 874 O O . LEU A 1 116 ? -0.070 5.892 -6.809 1.00 98.50 116 LEU A O 1
ATOM 878 N N . ASN A 1 117 ? -0.627 7.649 -5.528 1.00 98.50 117 ASN A N 1
ATOM 879 C CA . ASN A 1 117 ? -0.657 8.601 -6.637 1.00 98.50 117 ASN A CA 1
ATOM 880 C C . ASN A 1 117 ? 0.751 8.837 -7.199 1.00 98.50 117 ASN A C 1
ATOM 882 O O . ASN A 1 117 ? 0.930 8.788 -8.407 1.00 98.50 117 ASN A O 1
ATOM 886 N N . LEU A 1 118 ? 1.756 9.014 -6.334 1.00 98.38 118 LEU A N 1
ATOM 887 C CA . LEU A 1 118 ? 3.153 9.164 -6.759 1.00 98.38 118 LEU A CA 1
ATOM 888 C C . LEU A 1 118 ? 3.672 7.913 -7.477 1.00 98.38 118 LEU A C 1
ATOM 890 O O . LEU A 1 118 ? 4.399 8.028 -8.456 1.00 98.38 118 LEU A O 1
ATOM 894 N N . TYR A 1 119 ? 3.265 6.720 -7.034 1.00 97.38 119 TYR A N 1
ATOM 895 C CA . TYR A 1 119 ? 3.520 5.477 -7.757 1.00 97.38 119 TYR A CA 1
ATOM 896 C C . TYR A 1 119 ? 2.922 5.520 -9.165 1.00 97.38 119 TYR A C 1
ATOM 898 O O . TYR A 1 119 ? 3.632 5.223 -10.121 1.00 97.38 119 TYR A O 1
ATOM 906 N N . ALA A 1 120 ? 1.648 5.901 -9.299 1.00 95.38 120 ALA A N 1
ATOM 907 C CA . ALA A 1 120 ? 0.981 5.982 -10.595 1.00 95.38 120 ALA A CA 1
ATOM 908 C C . ALA A 1 120 ? 1.675 6.986 -11.532 1.00 95.38 120 ALA A C 1
ATOM 910 O O . ALA A 1 120 ? 2.018 6.617 -12.653 1.00 95.38 120 ALA A O 1
ATOM 911 N N . ASP A 1 121 ? 1.970 8.193 -11.041 1.00 95.81 121 ASP A N 1
ATOM 912 C CA . ASP A 1 121 ? 2.671 9.240 -11.792 1.00 95.81 121 ASP A CA 1
ATOM 913 C C . ASP A 1 121 ? 4.076 8.774 -12.221 1.00 95.81 121 ASP A C 1
ATOM 915 O O . ASP A 1 121 ? 4.499 8.976 -13.360 1.00 95.81 121 ASP A O 1
ATOM 919 N N . ALA A 1 122 ? 4.807 8.105 -11.321 1.00 93.62 122 ALA A N 1
ATOM 920 C CA . ALA A 1 122 ? 6.138 7.581 -11.609 1.00 93.62 122 ALA A CA 1
ATOM 921 C C . ALA A 1 122 ? 6.099 6.430 -12.622 1.00 93.62 122 ALA A C 1
ATOM 923 O O . ALA A 1 122 ? 6.991 6.342 -13.461 1.00 93.62 122 ALA A O 1
ATOM 924 N N . VAL A 1 123 ? 5.084 5.558 -12.576 1.00 91.69 123 VAL A N 1
ATOM 925 C CA . VAL A 1 123 ? 4.882 4.518 -13.597 1.00 91.69 123 VAL A CA 1
ATOM 926 C C . VAL A 1 123 ? 4.546 5.147 -14.947 1.00 91.69 123 VAL A C 1
ATOM 928 O O . VAL A 1 123 ? 5.111 4.720 -15.948 1.00 91.69 123 VAL A O 1
ATOM 931 N N . GLU A 1 124 ? 3.679 6.160 -14.992 1.00 91.00 124 GLU A N 1
ATOM 932 C CA . GLU A 1 124 ? 3.337 6.886 -16.224 1.00 91.00 124 GLU A CA 1
ATOM 933 C C . GLU A 1 124 ? 4.573 7.554 -16.842 1.00 91.00 124 GLU A C 1
ATOM 935 O O . GLU A 1 124 ? 4.812 7.430 -18.041 1.00 91.00 124 GLU A O 1
ATOM 940 N N . ALA A 1 125 ? 5.439 8.157 -16.024 1.00 90.19 125 ALA A N 1
ATOM 941 C CA . ALA A 1 125 ? 6.688 8.764 -16.485 1.00 90.19 125 ALA A CA 1
ATOM 942 C C . ALA A 1 125 ? 7.675 7.765 -17.129 1.00 90.19 125 ALA A C 1
ATOM 944 O O . ALA A 1 125 ? 8.567 8.180 -17.875 1.00 90.19 125 ALA A O 1
ATOM 945 N N . LEU A 1 126 ? 7.523 6.456 -16.885 1.00 86.50 126 LEU A N 1
ATOM 946 C CA . LEU A 1 126 ? 8.295 5.418 -17.578 1.00 86.50 126 LEU A CA 1
ATOM 947 C C . LEU A 1 126 ? 7.837 5.202 -19.036 1.00 86.50 126 LEU A C 1
ATOM 949 O O . LEU A 1 126 ? 8.551 4.536 -19.792 1.00 86.50 126 LEU A O 1
ATO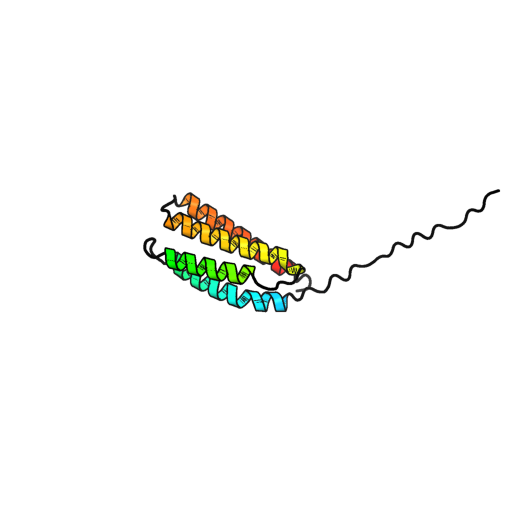M 953 N N . TYR A 1 127 ? 6.707 5.793 -19.445 1.00 79.62 127 TYR A N 1
ATOM 954 C CA . TYR A 1 127 ? 6.107 5.717 -20.782 1.00 79.62 127 TYR A CA 1
ATOM 955 C C . TYR A 1 127 ? 5.965 7.107 -21.433 1.00 79.62 127 TYR A C 1
ATOM 957 O O . TYR A 1 127 ? 4.857 7.598 -21.621 1.00 79.62 127 TYR A O 1
ATOM 965 N N . PRO A 1 128 ? 7.065 7.767 -21.834 1.00 65.50 128 PRO A N 1
ATOM 966 C CA . PRO A 1 128 ? 6.994 9.112 -22.412 1.00 65.50 128 PRO A CA 1
ATOM 967 C C . PRO A 1 128 ? 6.400 9.176 -23.835 1.00 65.50 128 PRO A C 1
ATOM 969 O O . PRO A 1 128 ? 6.223 10.277 -24.352 1.00 65.50 128 PRO A O 1
ATOM 972 N N . ASP A 1 129 ? 6.139 8.029 -24.476 1.00 63.25 129 ASP A N 1
ATOM 973 C CA . ASP A 1 129 ? 5.791 7.920 -25.902 1.00 63.25 129 ASP A CA 1
ATOM 974 C C . ASP A 1 129 ? 4.371 7.356 -26.173 1.00 63.25 129 ASP A C 1
ATOM 976 O O . ASP A 1 129 ? 4.044 7.114 -27.339 1.00 63.25 129 ASP A O 1
ATOM 980 N N . GLU A 1 130 ? 3.544 7.126 -25.140 1.00 51.53 130 GLU A N 1
ATOM 981 C CA . GLU A 1 130 ? 2.110 6.774 -25.279 1.00 51.53 130 GLU A CA 1
ATOM 982 C C . GLU A 1 130 ? 1.186 7.989 -25.101 1.00 51.53 130 GLU A C 1
ATOM 984 O O . GLU A 1 130 ? 1.451 8.824 -24.209 1.00 51.53 130 GLU A O 1
#

Radius of gyration: 22.62 Å; chains: 1; bounding box: 74×43×51 Å